Protein AF-A0A2G6G1H6-F1 (afdb_monomer_lite)

pLDDT: mean 87.63, std 9.07, range [54.12, 97.19]

Secondary structure (DSSP, 8-state):
--------TTS-----SPPSEEEE----GGGS-TTEEE--SS-SS-TTTS---SS-EEEESSS--------EEE-------EEE--B-B--SS-SSB--TTPPB-TT-EEEEEETT--EEEEEE--TTSB--EEEEPSS-EEEEE-GGGSPTT-----SS-S-TTSB---

Radius of gyration: 31.05 Å; chains: 1; bounding box: 59×33×76 Å

Foldseek 3Di:
DDDDWDADPVRDTDDPDDDFDKDKAFDDQVPDDPQKDWDDACPDPDLQPGANDGIHMDGDDPDDDNSHDTDMDGNDPPQDFDKDKFFDFDPPVQQQWADDPTAGDWFWKKWKAAPVRHTDDIDTQHRRRIDMDTGHGDHDMDMDIDQVRGDPPDDQGDADRDDPNIGDPD

Structure (mmCIF, N/CA/C/O backbone):
data_AF-A0A2G6G1H6-F1
#
_entry.id   AF-A0A2G6G1H6-F1
#
loop_
_atom_site.group_PDB
_atom_site.id
_atom_site.type_symbol
_atom_site.label_atom_id
_atom_site.label_alt_id
_atom_site.label_comp_id
_atom_site.label_asym_id
_atom_site.label_entity_id
_atom_site.label_seq_id
_atom_site.pdbx_PDB_ins_code
_atom_site.Cartn_x
_atom_site.Cartn_y
_atom_site.Cartn_z
_atom_site.occupancy
_atom_site.B_iso_or_equiv
_atom_site.auth_seq_id
_atom_site.auth_comp_id
_atom_site.auth_asym_id
_atom_site.auth_atom_id
_atom_site.pdbx_PDB_model_num
ATOM 1 N N . LYS A 1 1 ? -29.571 9.990 37.063 1.00 71.00 1 LYS A N 1
ATOM 2 C CA . LYS A 1 1 ? -28.278 10.706 37.232 1.00 71.00 1 LYS A CA 1
ATOM 3 C C . LYS A 1 1 ? -27.317 10.124 36.215 1.00 71.00 1 LYS A C 1
ATOM 5 O O . LYS A 1 1 ? -27.158 8.915 36.227 1.00 71.00 1 LYS A O 1
ATOM 10 N N . THR A 1 2 ? -26.705 10.941 35.365 1.00 87.81 2 THR A N 1
ATOM 11 C CA . THR A 1 2 ? -25.718 10.461 34.388 1.00 87.81 2 THR A CA 1
ATOM 12 C C . THR A 1 2 ? -24.402 10.130 35.092 1.00 87.81 2 THR A C 1
ATOM 14 O O . THR A 1 2 ? -23.933 10.907 35.928 1.00 87.81 2 THR A O 1
ATOM 17 N N . GLN A 1 3 ? -23.826 8.975 34.776 1.00 93.31 3 GLN A N 1
ATOM 18 C CA . GLN A 1 3 ? -22.479 8.566 35.176 1.00 93.31 3 GLN A CA 1
ATOM 19 C C . GLN A 1 3 ? -21.606 8.492 33.913 1.00 93.31 3 GLN A C 1
ATOM 21 O O . GLN A 1 3 ? -22.136 8.266 32.831 1.00 93.31 3 GLN A O 1
ATOM 26 N N . LYS A 1 4 ? -20.295 8.725 34.036 1.00 94.38 4 LYS A N 1
ATOM 27 C CA . LYS A 1 4 ? -19.340 8.714 32.911 1.00 94.38 4 LYS A CA 1
ATOM 28 C C . LYS A 1 4 ? -18.032 8.015 33.316 1.00 94.38 4 LYS A C 1
ATOM 30 O O . LYS A 1 4 ? -17.031 8.700 33.533 1.00 94.38 4 LYS A O 1
ATOM 35 N N . PRO A 1 5 ? -18.054 6.697 33.569 1.00 93.62 5 PRO A N 1
ATOM 36 C CA . PRO A 1 5 ? -16.835 5.943 33.822 1.00 93.62 5 PRO A CA 1
ATOM 37 C C . PRO A 1 5 ? -15.968 5.898 32.556 1.00 93.62 5 PRO A C 1
ATOM 39 O O . PRO A 1 5 ? -16.447 6.147 31.453 1.00 93.62 5 PRO A O 1
ATOM 42 N N . VAL A 1 6 ? -14.692 5.572 32.733 1.00 93.19 6 VAL A N 1
ATOM 43 C CA . VAL A 1 6 ? -13.742 5.284 31.650 1.00 93.19 6 VAL A CA 1
ATOM 44 C C . VAL A 1 6 ? -13.190 3.887 31.910 1.00 93.19 6 VAL A C 1
ATOM 46 O O . VAL A 1 6 ? -13.041 3.508 33.076 1.00 93.19 6 VAL A O 1
ATOM 49 N N . THR A 1 7 ? -12.921 3.126 30.853 1.00 92.25 7 THR A N 1
ATOM 50 C CA . THR A 1 7 ? -12.305 1.802 30.960 1.00 92.25 7 THR A CA 1
ATOM 51 C C . THR A 1 7 ? -10.926 1.884 31.613 1.00 92.25 7 THR A C 1
ATOM 53 O O . THR A 1 7 ? -10.170 2.832 31.388 1.00 92.25 7 THR A O 1
ATOM 56 N N . ASP A 1 8 ? -10.587 0.890 32.425 1.00 93.19 8 ASP A N 1
ATOM 57 C CA . ASP A 1 8 ? -9.266 0.767 33.032 1.00 93.19 8 ASP A CA 1
ATOM 58 C C . ASP A 1 8 ? -8.236 0.128 32.078 1.00 93.19 8 ASP A C 1
ATOM 60 O O . ASP A 1 8 ? -8.507 -0.130 30.906 1.00 93.19 8 ASP A O 1
ATOM 64 N N . ALA A 1 9 ? -7.026 -0.138 32.583 1.00 93.12 9 ALA A N 1
ATOM 65 C CA . ALA A 1 9 ? -5.945 -0.748 31.803 1.00 93.12 9 ALA A CA 1
ATOM 66 C C . ALA A 1 9 ? -6.248 -2.177 31.307 1.00 93.12 9 ALA A C 1
ATOM 68 O O . ALA A 1 9 ? -5.532 -2.676 30.443 1.00 93.12 9 ALA A O 1
ATOM 69 N N . ASN A 1 10 ? -7.278 -2.835 31.850 1.00 91.25 10 ASN A N 1
ATOM 70 C CA . ASN A 1 10 ? -7.745 -4.149 31.414 1.00 91.25 10 ASN A CA 1
ATOM 71 C C . ASN A 1 10 ? -8.983 -4.052 30.505 1.00 91.25 10 ASN A C 1
ATOM 73 O O . ASN A 1 10 ? -9.549 -5.083 30.154 1.00 91.25 10 ASN A O 1
ATOM 77 N N . GLY A 1 11 ? -9.425 -2.840 30.151 1.00 90.00 11 GLY A N 1
ATOM 78 C CA . GLY A 1 11 ? -10.618 -2.614 29.336 1.00 90.00 11 GLY A CA 1
ATOM 79 C C . GLY A 1 11 ? -11.937 -2.687 30.111 1.00 90.00 11 GLY A C 1
ATOM 80 O O . GLY A 1 11 ? -12.995 -2.632 29.495 1.00 90.00 11 GLY A O 1
ATOM 81 N N . LEU A 1 12 ? -11.911 -2.782 31.446 1.00 91.81 12 LEU A N 1
ATOM 82 C CA . LEU A 1 12 ? -13.126 -2.908 32.255 1.00 91.81 12 LEU A CA 1
ATOM 83 C C . LEU A 1 12 ? -13.662 -1.536 32.669 1.00 91.81 12 LEU A C 1
ATOM 85 O O . LEU A 1 12 ? -12.904 -0.653 33.068 1.00 91.81 12 LEU A O 1
ATOM 89 N N . TYR A 1 13 ? -14.983 -1.374 32.658 1.00 94.06 13 TYR A N 1
ATOM 90 C CA . TYR A 1 13 ? -15.680 -0.216 33.218 1.00 94.06 13 TYR A CA 1
ATOM 91 C C . TYR A 1 13 ? -16.776 -0.683 34.185 1.00 94.06 13 TYR A C 1
ATOM 93 O O . TYR A 1 13 ? -17.220 -1.828 34.138 1.00 94.06 13 TYR A O 1
ATOM 101 N N . LYS A 1 14 ? -17.210 0.187 35.106 1.00 93.19 14 LYS A N 1
ATOM 102 C CA . LYS A 1 14 ? -18.328 -0.130 36.008 1.00 93.19 14 LYS A CA 1
ATOM 103 C C . LYS A 1 14 ? -19.131 1.108 36.386 1.00 93.19 14 LYS A C 1
ATOM 105 O O . LYS A 1 14 ? -18.580 2.117 36.826 1.00 93.19 14 LYS A O 1
ATOM 110 N N . PHE A 1 15 ? -20.451 0.980 36.306 1.00 93.06 15 PHE A N 1
ATOM 111 C CA . PHE A 1 15 ? -21.397 1.870 36.969 1.00 93.06 15 PHE A CA 1
ATOM 112 C C . PHE A 1 15 ? -21.726 1.324 38.362 1.00 93.06 15 PHE A C 1
ATOM 114 O O . PHE A 1 15 ? -21.867 0.118 38.550 1.00 93.06 15 PHE A O 1
ATOM 121 N N . THR A 1 16 ? -21.831 2.193 39.369 1.00 92.88 16 THR A N 1
ATOM 122 C CA . THR A 1 16 ? -22.083 1.759 40.758 1.00 92.88 16 THR A CA 1
ATOM 123 C C . THR A 1 16 ? -23.285 2.466 41.367 1.00 92.88 16 THR A C 1
ATOM 125 O O . THR A 1 16 ? -23.621 3.590 40.986 1.00 92.88 16 THR A O 1
ATOM 128 N N . GLY A 1 17 ? -23.931 1.799 42.331 1.00 92.12 17 GLY A N 1
ATOM 129 C CA . GLY A 1 17 ? -25.058 2.358 43.082 1.00 92.12 17 GLY A CA 1
ATOM 130 C C . GLY A 1 17 ? -26.300 2.624 42.229 1.00 92.12 17 GLY A C 1
ATOM 131 O O . GLY A 1 17 ? -27.028 3.578 42.504 1.00 92.12 17 GLY A O 1
ATOM 132 N N . LEU A 1 18 ? -26.503 1.830 41.177 1.00 92.56 18 LEU A N 1
ATOM 133 C CA . LEU A 1 18 ? -27.688 1.896 40.332 1.00 92.56 18 LEU A CA 1
ATOM 134 C C . LEU A 1 18 ? -28.823 1.064 40.964 1.00 92.56 18 LEU A C 1
ATOM 136 O O . LEU A 1 18 ? -28.568 -0.078 41.342 1.00 92.56 18 LEU A O 1
ATOM 140 N N . PRO A 1 19 ? -30.040 1.613 41.136 1.00 95.00 19 PRO A N 1
ATOM 141 C CA . PRO A 1 19 ? -31.216 0.817 41.496 1.00 95.00 19 PRO A CA 1
ATOM 142 C C . PRO A 1 19 ? -31.678 -0.076 40.333 1.00 95.00 19 PRO A C 1
ATOM 144 O O . PRO A 1 19 ? -31.278 0.148 39.189 1.00 95.00 19 PRO A O 1
ATOM 147 N N . ASP A 1 20 ? -32.570 -1.027 40.612 1.00 96.31 20 ASP A N 1
ATOM 148 C CA . ASP A 1 20 ? -33.258 -1.787 39.563 1.00 96.31 20 ASP A CA 1
ATOM 149 C C . ASP A 1 20 ? -33.975 -0.836 38.590 1.00 96.31 20 ASP A C 1
ATOM 151 O O . ASP A 1 20 ? -34.569 0.172 38.999 1.00 96.31 20 ASP A O 1
ATOM 155 N N . GLY A 1 21 ? -33.900 -1.141 37.298 1.00 95.62 21 GLY A N 1
ATOM 156 C CA . GLY A 1 21 ? -34.474 -0.328 36.235 1.00 95.62 21 GLY A CA 1
ATOM 157 C C . GLY A 1 21 ? -33.804 -0.520 34.878 1.00 95.62 21 GLY A C 1
ATOM 158 O O . GLY A 1 21 ? -32.845 -1.277 34.727 1.00 95.62 21 GLY A O 1
ATOM 159 N N . GLU A 1 22 ? -34.335 0.208 33.900 1.00 95.75 22 GLU A N 1
ATOM 160 C CA . GLU A 1 22 ? -33.809 0.298 32.539 1.00 95.75 22 GLU A CA 1
ATOM 161 C C . GLU A 1 22 ? -32.915 1.537 32.400 1.00 95.75 22 GLU A C 1
ATOM 163 O O . GLU A 1 22 ? -33.202 2.608 32.949 1.00 95.75 22 GLU A O 1
ATOM 168 N N . TYR A 1 23 ? -31.826 1.387 31.657 1.00 94.44 23 TYR A N 1
ATOM 169 C CA . TYR A 1 23 ? -30.786 2.385 31.467 1.00 94.44 23 TYR A CA 1
ATOM 170 C C . TYR A 1 23 ? -30.411 2.484 29.992 1.00 94.44 23 TYR A C 1
ATOM 172 O O . TYR A 1 23 ? -30.294 1.480 29.299 1.00 94.44 23 TYR A O 1
ATOM 180 N N . GLU A 1 24 ? -30.156 3.705 29.536 1.00 92.38 24 GLU A N 1
ATOM 181 C CA . GLU A 1 24 ? -29.496 3.958 28.257 1.00 92.38 24 GLU A CA 1
ATOM 182 C C . GLU A 1 24 ? -27.992 4.076 28.509 1.00 92.38 24 GLU A C 1
ATOM 184 O O . GLU A 1 24 ? -27.557 4.859 29.365 1.00 92.38 24 GLU A O 1
ATOM 189 N N . ILE A 1 25 ? -27.205 3.282 27.789 1.00 93.25 25 ILE A N 1
ATOM 190 C CA . ILE A 1 25 ? -25.745 3.312 27.836 1.00 93.25 25 ILE A CA 1
ATOM 191 C C . ILE A 1 25 ? -25.251 3.860 26.501 1.00 93.25 25 ILE A C 1
ATOM 193 O O . ILE A 1 25 ? -25.826 3.578 25.458 1.00 93.25 25 ILE A O 1
ATOM 197 N N . GLU A 1 26 ? -24.198 4.672 26.546 1.00 94.06 26 GLU A N 1
ATOM 198 C CA . GLU A 1 26 ? -23.539 5.224 25.366 1.00 94.06 26 GLU A CA 1
ATOM 199 C C . GLU A 1 26 ? -22.034 4.993 25.501 1.00 94.06 26 GLU A C 1
ATOM 201 O O . GLU A 1 26 ? -21.391 5.513 26.420 1.00 94.06 26 GLU A O 1
ATOM 206 N N . PHE A 1 27 ? -21.470 4.233 24.569 1.00 93.75 27 PHE A N 1
ATOM 207 C CA . PHE A 1 27 ? -20.045 4.272 24.294 1.00 93.75 27 PHE A CA 1
ATOM 208 C C . PHE A 1 27 ? -19.769 5.491 23.416 1.00 93.75 27 PHE A C 1
ATOM 210 O O . PHE A 1 27 ? -20.399 5.691 22.383 1.00 93.75 27 PHE A O 1
ATOM 217 N N . VAL A 1 28 ? -18.842 6.351 23.829 1.00 92.56 28 VAL A N 1
ATOM 218 C CA . VAL A 1 28 ? -18.582 7.598 23.103 1.00 92.56 28 VAL A CA 1
ATOM 219 C C . VAL A 1 28 ? -17.571 7.315 21.996 1.00 92.56 28 VAL A C 1
ATOM 221 O O . VAL A 1 28 ? -16.373 7.251 22.259 1.00 92.56 28 VAL A O 1
ATOM 224 N N . GLU A 1 29 ? -18.041 7.160 20.758 1.00 89.62 29 GLU A N 1
ATOM 225 C CA . GLU A 1 29 ? -17.201 6.796 19.602 1.00 89.62 29 GLU A CA 1
ATOM 226 C C . GLU A 1 29 ? -15.979 7.713 19.435 1.00 89.62 29 GLU A C 1
ATOM 228 O O . GLU A 1 29 ? -14.880 7.243 19.168 1.00 89.62 29 GLU A O 1
ATOM 233 N N . SER A 1 30 ? -16.120 9.014 19.717 1.00 89.94 30 SER A N 1
ATOM 234 C CA . SER A 1 30 ? -15.014 9.982 19.640 1.00 89.94 30 SER A CA 1
ATOM 235 C C . SER A 1 30 ? -13.913 9.785 20.694 1.00 89.94 30 SER A C 1
ATOM 237 O O . SER A 1 30 ? -13.008 10.611 20.792 1.00 89.94 30 SER A O 1
ATOM 239 N N . THR A 1 31 ? -14.040 8.782 21.563 1.00 90.12 31 THR A N 1
ATOM 240 C CA . THR A 1 31 ? -13.018 8.392 22.546 1.00 90.12 31 THR A CA 1
ATOM 241 C C . THR A 1 31 ? -12.261 7.130 22.140 1.00 90.12 31 THR A C 1
ATOM 243 O O . THR A 1 31 ? -11.310 6.757 22.828 1.00 90.12 31 THR A O 1
ATOM 246 N N . LEU A 1 32 ? -12.655 6.486 21.035 1.00 89.50 32 LEU A N 1
ATOM 247 C CA . LEU A 1 32 ? -11.900 5.387 20.448 1.00 89.50 32 LEU A CA 1
ATOM 248 C C . LEU A 1 32 ? -10.585 5.907 19.842 1.00 89.50 32 LEU A C 1
ATOM 250 O O . LEU A 1 32 ? -10.536 7.056 19.398 1.00 89.50 32 LEU A O 1
ATOM 254 N N . PRO A 1 33 ? -9.519 5.089 19.808 1.00 88.38 33 PRO A N 1
ATOM 255 C CA . PRO A 1 33 ? -8.330 5.420 19.032 1.00 88.38 33 PRO A CA 1
ATOM 256 C C . PRO A 1 33 ? -8.669 5.566 17.540 1.00 88.38 33 PRO A C 1
ATOM 258 O O . PRO A 1 33 ? -9.475 4.798 17.016 1.00 88.38 33 PRO A O 1
ATOM 261 N N . ASP A 1 34 ? -8.035 6.524 16.858 1.00 86.56 34 ASP A N 1
ATOM 262 C CA . ASP A 1 34 ? -8.324 6.862 15.452 1.00 86.56 34 ASP A CA 1
ATOM 263 C C . ASP A 1 34 ? -8.137 5.675 14.484 1.00 86.56 34 ASP A C 1
ATOM 265 O O . ASP A 1 34 ? -8.754 5.616 13.421 1.00 86.56 34 ASP A O 1
ATOM 269 N N . ASP A 1 35 ? -7.284 4.719 14.847 1.00 88.00 35 ASP A N 1
ATOM 270 C CA . ASP A 1 35 ? -6.980 3.505 14.095 1.00 88.00 35 ASP A CA 1
ATOM 271 C C . ASP A 1 35 ? -7.886 2.325 14.467 1.00 88.00 35 ASP A C 1
ATOM 273 O O . ASP A 1 35 ? -7.570 1.188 14.129 1.00 88.00 35 ASP A O 1
ATOM 277 N N . PHE A 1 36 ? -9.018 2.559 15.138 1.00 90.12 36 PHE A N 1
ATOM 278 C CA . PHE A 1 36 ? -9.999 1.531 15.478 1.00 90.12 36 PHE A CA 1
ATOM 279 C C . PHE A 1 36 ? -11.411 1.927 15.060 1.00 90.12 36 PHE A C 1
ATOM 281 O O . PHE A 1 36 ? -11.814 3.085 15.075 1.00 90.12 36 PHE A O 1
ATOM 288 N N . LYS A 1 37 ? -12.193 0.909 14.710 1.00 89.50 37 LYS A N 1
ATOM 289 C CA . LYS A 1 37 ? -13.634 1.012 14.494 1.00 89.50 37 LYS A CA 1
ATOM 290 C C . LYS A 1 37 ? -14.349 -0.077 15.271 1.00 89.50 37 LYS A C 1
ATOM 292 O O . LYS A 1 37 ? -13.745 -1.062 15.690 1.00 89.50 37 LYS A O 1
ATOM 297 N N . ILE A 1 38 ? -15.651 0.075 15.420 1.00 91.19 38 ILE A N 1
ATOM 298 C CA . ILE A 1 38 ? -16.485 -0.887 16.136 1.00 91.19 38 ILE A CA 1
ATOM 299 C C . ILE A 1 38 ? -16.659 -2.142 15.286 1.00 91.19 38 ILE A C 1
ATOM 301 O O . ILE A 1 38 ? -16.740 -2.077 14.054 1.00 91.19 38 ILE A O 1
ATOM 305 N N . THR A 1 39 ? -16.645 -3.292 15.951 1.00 88.81 39 THR A N 1
ATOM 306 C CA . THR A 1 39 ? -16.881 -4.583 15.305 1.00 88.81 39 THR A CA 1
ATOM 307 C C . THR A 1 39 ? -18.370 -4.794 15.000 1.00 88.81 39 THR A C 1
ATOM 309 O O . THR A 1 39 ? -19.207 -3.926 15.236 1.00 88.81 39 THR A O 1
ATOM 312 N N . LEU A 1 40 ? -18.713 -5.941 14.419 1.00 86.44 40 LEU A N 1
ATOM 313 C CA . LEU A 1 40 ? -20.109 -6.338 14.235 1.00 86.44 40 LEU A CA 1
ATOM 314 C C . LEU A 1 40 ? -20.789 -6.562 15.594 1.00 86.44 40 LEU A C 1
ATOM 316 O O . LEU A 1 40 ? -20.184 -7.146 16.490 1.00 86.44 40 LEU A O 1
ATOM 320 N N . THR A 1 41 ? -22.044 -6.139 15.719 1.00 89.31 41 THR A N 1
ATOM 321 C CA . THR A 1 41 ? -22.828 -6.309 16.949 1.00 89.31 41 THR A CA 1
ATOM 322 C C . THR A 1 41 ? -23.618 -7.614 16.941 1.00 89.31 41 THR A C 1
ATOM 324 O O . THR A 1 41 ? -23.909 -8.153 15.867 1.00 89.31 41 THR A O 1
ATOM 327 N N . ASP A 1 42 ? -23.952 -8.112 18.131 1.00 83.44 42 ASP A N 1
ATOM 328 C CA . ASP A 1 42 ? -24.857 -9.248 18.363 1.00 83.44 42 ASP A CA 1
ATOM 329 C C . ASP A 1 42 ? -24.444 -10.537 17.609 1.00 83.44 42 ASP A C 1
ATOM 331 O O . ASP A 1 42 ? -25.259 -11.265 17.018 1.00 83.44 42 ASP A O 1
ATOM 335 N N . VAL A 1 43 ? -23.128 -10.772 17.504 1.00 80.81 43 VAL A N 1
ATOM 336 C CA . VAL A 1 43 ? -22.562 -11.869 16.709 1.00 80.81 43 VAL A CA 1
ATOM 337 C C . VAL A 1 43 ? -22.441 -13.146 17.526 1.00 80.81 43 VAL A C 1
ATOM 339 O O . VAL A 1 43 ? -21.480 -13.357 18.262 1.00 80.81 43 VAL A O 1
ATOM 342 N N . GLY A 1 44 ? -23.335 -14.086 17.219 1.00 72.44 44 GLY A N 1
ATOM 343 C CA . GLY A 1 44 ? -23.425 -15.359 17.929 1.00 72.44 44 GLY A CA 1
ATOM 344 C C . GLY A 1 44 ? -24.197 -15.143 19.224 1.00 72.44 44 GLY A C 1
ATOM 345 O O . GLY A 1 44 ? -23.854 -14.267 19.984 1.00 72.44 44 GLY A O 1
ATOM 346 N N . GLY A 1 45 ? -25.263 -15.909 19.464 1.00 77.19 45 GLY A N 1
ATOM 347 C CA . GLY A 1 45 ? -26.256 -15.585 20.506 1.00 77.19 45 GLY A CA 1
ATOM 348 C C . GLY A 1 45 ? -25.825 -15.833 21.958 1.00 77.19 45 GLY A C 1
ATOM 349 O O . GLY A 1 45 ? -26.575 -16.470 22.694 1.00 77.19 45 GLY A O 1
ATOM 350 N N . ASP A 1 46 ? -24.611 -15.435 22.332 1.00 83.31 46 ASP A N 1
ATOM 351 C CA . ASP A 1 46 ? -24.106 -15.397 23.704 1.00 83.31 46 ASP A CA 1
ATOM 352 C C . ASP A 1 46 ? -23.772 -13.945 24.057 1.00 83.31 46 ASP A C 1
ATOM 354 O O . ASP A 1 46 ? -22.625 -13.522 23.906 1.00 83.31 46 ASP A O 1
ATOM 358 N N . ASP A 1 47 ? -24.785 -13.235 24.556 1.00 79.25 47 ASP A N 1
ATOM 359 C CA . ASP A 1 47 ? -24.748 -11.817 24.941 1.00 79.25 47 ASP A CA 1
ATOM 360 C C . ASP A 1 47 ? -23.586 -11.471 25.896 1.00 79.25 47 ASP A C 1
ATOM 362 O O . ASP A 1 47 ? -23.174 -10.331 26.018 1.00 79.25 47 ASP A O 1
ATOM 366 N N . ALA A 1 48 ? -23.028 -12.448 26.623 1.00 79.81 48 ALA A N 1
ATOM 367 C CA . ALA A 1 48 ? -21.894 -12.215 27.523 1.00 79.81 48 ALA A CA 1
ATOM 368 C C . ALA A 1 48 ? -20.527 -12.179 26.808 1.00 79.81 48 ALA A C 1
ATOM 370 O O . ALA A 1 48 ? -19.488 -12.191 27.477 1.00 79.81 48 ALA A O 1
ATOM 371 N N . LYS A 1 49 ? -20.499 -12.294 25.476 1.00 79.81 49 LYS A N 1
ATOM 372 C CA . LYS A 1 49 ? -19.264 -12.420 24.687 1.00 79.81 49 LYS A CA 1
ATOM 373 C C . LYS A 1 49 ? -19.264 -11.655 23.373 1.00 79.81 49 LYS A C 1
ATOM 375 O O . LYS A 1 49 ? -18.183 -11.506 22.793 1.00 79.81 49 LYS A O 1
ATOM 380 N N . ASP A 1 50 ? -20.422 -11.287 22.849 1.00 83.19 50 ASP A N 1
ATOM 381 C CA . ASP A 1 50 ? -20.511 -10.468 21.652 1.00 83.19 50 ASP A CA 1
ATOM 382 C C . ASP A 1 50 ? -20.493 -8.978 22.016 1.00 83.19 50 ASP A C 1
ATOM 384 O O . ASP A 1 50 ? -20.129 -8.594 23.123 1.00 83.19 50 ASP A O 1
ATOM 388 N N . SER A 1 51 ? -20.701 -8.118 21.023 1.00 89.81 51 SER A N 1
ATOM 389 C CA . SER A 1 51 ? -20.685 -6.674 21.228 1.00 89.81 51 SER A CA 1
ATOM 390 C C . SER A 1 51 ? -22.090 -6.115 21.083 1.00 89.81 51 SER A C 1
ATOM 392 O O . SER A 1 51 ? -22.717 -6.351 20.054 1.00 89.81 51 SER A O 1
ATOM 394 N N . ASP A 1 52 ? -22.517 -5.264 22.015 1.00 89.19 52 ASP A N 1
ATOM 395 C CA . ASP A 1 52 ? -23.854 -4.649 21.991 1.00 89.19 52 ASP A CA 1
ATOM 396 C C . ASP A 1 52 ? -23.905 -3.306 21.232 1.00 89.19 52 ASP A C 1
ATOM 398 O O . ASP A 1 52 ? -24.926 -2.613 21.186 1.00 89.19 52 ASP A O 1
ATOM 402 N N . GLY A 1 53 ? -22.782 -2.892 20.638 1.00 89.38 53 GLY A N 1
ATOM 403 C CA . GLY A 1 53 ? -22.672 -1.648 19.878 1.00 89.38 53 GLY A CA 1
ATOM 404 C C . GLY A 1 53 ? -22.621 -0.378 20.731 1.00 89.38 53 GLY A C 1
ATOM 405 O O . GLY A 1 53 ? -22.331 -0.398 21.922 1.00 89.38 53 GLY A O 1
ATOM 406 N N . LEU A 1 54 ? -22.839 0.774 20.084 1.00 91.56 54 LEU A N 1
ATOM 407 C CA . LEU A 1 54 ? -22.611 2.092 20.695 1.00 91.56 54 LEU A CA 1
ATOM 408 C C . LEU A 1 54 ? -23.641 2.486 21.744 1.00 91.56 54 LEU A C 1
ATOM 410 O O . LEU A 1 54 ? -23.301 3.199 22.685 1.00 91.56 54 LEU A O 1
ATOM 414 N N . THR A 1 55 ? -24.894 2.084 21.559 1.00 92.56 55 THR A N 1
ATOM 415 C CA . THR A 1 55 ? -26.008 2.556 22.386 1.00 92.56 55 THR A CA 1
ATOM 416 C C . THR A 1 55 ? -26.867 1.400 22.900 1.00 92.56 55 THR A C 1
ATOM 418 O O . THR A 1 55 ? -28.043 1.313 22.527 1.00 92.56 55 THR A O 1
ATOM 421 N N . PRO A 1 56 ? -26.304 0.475 23.698 1.00 92.44 56 PRO A N 1
ATOM 422 C CA . PRO A 1 56 ? -27.064 -0.649 24.213 1.00 92.44 56 PRO A CA 1
ATOM 423 C C . PRO A 1 56 ? -27.999 -0.234 25.351 1.00 92.44 56 PRO A C 1
ATOM 425 O O . PRO A 1 56 ? -27.745 0.715 26.102 1.00 92.44 56 PRO A O 1
ATOM 428 N N . ALA A 1 57 ? -29.096 -0.975 25.494 1.00 91.62 57 ALA A N 1
ATOM 429 C CA . ALA A 1 57 ? -29.975 -0.855 26.647 1.00 91.62 57 ALA A CA 1
ATOM 430 C C . ALA A 1 57 ? -29.435 -1.719 27.794 1.00 91.62 57 ALA A C 1
ATOM 432 O O . ALA A 1 57 ? -29.127 -2.891 27.607 1.00 91.62 57 ALA A O 1
ATOM 433 N N . GLY A 1 58 ? -29.355 -1.154 28.996 1.00 91.38 58 GLY A N 1
ATOM 434 C CA . GLY A 1 58 ? -29.004 -1.884 30.208 1.00 91.38 58 GLY A CA 1
ATOM 435 C C . GLY A 1 58 ? -30.224 -2.133 31.082 1.00 91.38 58 GLY A C 1
ATOM 436 O O . GLY A 1 58 ? -31.011 -1.223 31.324 1.00 91.38 58 GLY A O 1
ATOM 437 N N . VAL A 1 59 ? -30.362 -3.347 31.608 1.00 94.38 59 VAL A N 1
ATOM 438 C CA . VAL A 1 59 ? -31.394 -3.687 32.598 1.00 94.38 59 VAL A CA 1
ATOM 439 C C . VAL A 1 59 ? -30.726 -4.210 33.859 1.00 94.38 59 VAL A C 1
ATOM 441 O O . VAL A 1 59 ? -29.861 -5.081 33.786 1.00 94.38 59 VAL A O 1
ATOM 444 N N . ILE A 1 60 ? -31.142 -3.675 35.005 1.00 94.50 60 ILE A N 1
ATOM 445 C CA . ILE A 1 60 ? -30.809 -4.186 36.336 1.00 94.50 60 ILE A CA 1
ATOM 446 C C . ILE A 1 60 ? -32.119 -4.646 36.971 1.00 94.50 60 ILE A C 1
ATOM 448 O O . ILE A 1 60 ? -33.041 -3.846 37.122 1.00 94.50 60 ILE A O 1
ATOM 452 N N . ASP A 1 61 ? -32.205 -5.925 37.324 1.00 94.62 61 ASP A N 1
ATOM 453 C CA . ASP A 1 61 ? -33.375 -6.515 37.985 1.00 94.62 61 ASP A CA 1
ATOM 454 C C . ASP A 1 61 ? -32.910 -7.532 39.033 1.00 94.62 61 ASP A C 1
ATOM 456 O O . ASP A 1 61 ? -32.691 -8.711 38.750 1.00 94.62 61 ASP A O 1
ATOM 460 N N . GLY A 1 62 ? -32.644 -7.046 40.247 1.00 94.31 62 GLY A N 1
ATOM 461 C CA . GLY A 1 62 ? -32.217 -7.876 41.372 1.00 94.31 62 GLY A CA 1
ATOM 462 C C . GLY A 1 62 ? -30.779 -8.410 41.289 1.00 94.31 62 GLY A C 1
ATOM 463 O O . GLY A 1 62 ? -30.349 -9.107 42.214 1.00 94.31 62 GLY A O 1
ATOM 464 N N . ALA A 1 63 ? -30.024 -8.087 40.231 1.00 93.19 63 ALA A N 1
ATOM 465 C CA . ALA A 1 63 ? -28.617 -8.453 40.049 1.00 93.19 63 ALA A CA 1
ATOM 466 C C . ALA A 1 63 ? -27.859 -7.473 39.128 1.00 93.19 63 ALA A C 1
ATOM 468 O O . ALA A 1 63 ? -28.461 -6.819 38.277 1.00 93.19 63 ALA A O 1
ATOM 469 N N . ASP A 1 64 ? -26.528 -7.409 39.287 1.00 92.81 64 ASP A N 1
ATOM 470 C CA . ASP A 1 64 ? -25.626 -6.675 38.384 1.00 92.81 64 ASP A CA 1
ATOM 471 C C . ASP A 1 64 ? -25.701 -7.273 36.963 1.00 92.81 64 ASP A C 1
ATOM 473 O O . ASP A 1 64 ? -25.651 -8.493 36.795 1.00 92.81 64 ASP A O 1
ATOM 477 N N . ASN A 1 65 ? -25.746 -6.410 35.944 1.00 91.88 65 ASN A N 1
ATOM 478 C CA . ASN A 1 65 ? -25.600 -6.793 34.541 1.00 91.88 65 ASN A CA 1
ATOM 479 C C . ASN A 1 65 ? -24.151 -6.540 34.089 1.00 91.88 65 ASN A C 1
ATOM 481 O O . ASN A 1 65 ? -23.660 -5.416 34.186 1.00 91.88 65 ASN A O 1
ATOM 485 N N . MET A 1 66 ? -23.473 -7.602 33.648 1.00 90.94 66 MET A N 1
ATOM 486 C CA . MET A 1 66 ? -22.058 -7.606 33.252 1.00 90.94 66 MET A CA 1
ATOM 487 C C . MET A 1 66 ? -21.867 -8.094 31.807 1.00 90.94 66 MET A C 1
ATOM 489 O O . MET A 1 66 ? -20.785 -8.569 31.486 1.00 90.94 66 MET A O 1
ATOM 493 N N . THR A 1 67 ? -22.916 -8.049 30.982 1.00 90.62 67 THR A N 1
ATOM 494 C CA . THR A 1 67 ? -22.903 -8.541 29.592 1.00 90.62 67 THR A CA 1
ATOM 495 C C . THR A 1 67 ? -22.909 -7.402 28.578 1.00 90.62 67 THR A C 1
ATOM 497 O O . THR A 1 67 ? -23.292 -7.625 27.448 1.00 90.62 67 THR A O 1
ATOM 500 N N . ILE A 1 68 ? -22.618 -6.167 29.004 1.00 92.25 68 ILE A N 1
ATOM 501 C CA . ILE A 1 68 ? -22.687 -4.998 28.123 1.00 92.25 68 ILE A CA 1
ATOM 502 C C . ILE A 1 68 ? -21.274 -4.638 27.682 1.00 92.25 68 ILE A C 1
ATOM 504 O O . ILE A 1 68 ? -20.533 -3.983 28.423 1.00 92.25 68 ILE A O 1
ATOM 508 N N . ASP A 1 69 ? -20.913 -5.049 26.478 1.00 92.12 69 ASP A N 1
ATOM 509 C CA . ASP A 1 69 ? -19.557 -5.067 25.961 1.00 92.12 69 ASP A CA 1
ATOM 510 C C . ASP A 1 69 ? -19.448 -4.377 24.586 1.00 92.12 69 ASP A C 1
ATOM 512 O O . ASP A 1 69 ? -20.345 -4.392 23.740 1.00 92.12 69 ASP A O 1
ATOM 516 N N . LEU A 1 70 ? -18.294 -3.750 24.333 1.00 93.75 70 LEU A N 1
ATOM 517 C CA . LEU A 1 70 ? -17.979 -3.126 23.046 1.00 93.75 70 LEU A CA 1
ATOM 518 C C . LEU A 1 70 ? -16.729 -3.761 22.441 1.00 93.75 70 LEU A C 1
ATOM 520 O O . LEU A 1 70 ? -15.623 -3.619 22.963 1.00 93.75 70 LEU A O 1
ATOM 524 N N . GLY A 1 71 ? -16.894 -4.407 21.291 1.00 91.69 71 GLY A N 1
ATOM 525 C CA . GLY A 1 71 ? -15.788 -4.900 20.489 1.00 91.69 71 GLY A CA 1
ATOM 526 C C . GLY A 1 71 ? -15.290 -3.838 19.509 1.00 91.69 71 GLY A C 1
ATOM 527 O O . GLY A 1 71 ? -16.073 -3.202 18.802 1.00 91.69 71 GLY A O 1
ATOM 528 N N . ILE A 1 72 ? -13.970 -3.690 19.412 1.00 92.81 72 ILE A N 1
ATOM 529 C CA . ILE A 1 72 ? -13.313 -2.820 18.431 1.00 92.81 72 ILE A CA 1
ATOM 530 C C . ILE A 1 72 ? -12.291 -3.611 17.617 1.00 92.81 72 ILE A C 1
ATOM 532 O O . ILE A 1 72 ? -11.690 -4.569 18.103 1.00 92.81 72 ILE A O 1
ATOM 536 N N . VAL A 1 73 ? -12.092 -3.209 16.367 1.00 89.06 73 VAL A N 1
ATOM 537 C CA . VAL A 1 73 ? -11.118 -3.791 15.442 1.00 89.06 73 VAL A CA 1
ATOM 538 C C . VAL A 1 73 ? -10.243 -2.694 14.844 1.00 89.06 73 VAL A C 1
ATOM 540 O O . VAL A 1 73 ? -10.751 -1.598 14.591 1.00 89.06 73 VAL A O 1
ATOM 543 N N . PRO A 1 74 ? -8.958 -2.976 14.569 1.00 85.06 74 PRO A N 1
ATOM 544 C CA . PRO A 1 74 ? -8.107 -2.029 13.871 1.00 85.06 74 PRO A CA 1
ATOM 545 C C . PRO A 1 74 ? -8.695 -1.654 12.506 1.00 85.06 74 PRO A C 1
ATOM 547 O O . PRO A 1 74 ? -9.143 -2.512 11.735 1.00 85.06 74 PRO A O 1
ATOM 550 N N . VAL A 1 75 ? -8.670 -0.369 12.186 1.00 80.75 75 VAL A N 1
ATOM 551 C CA . VAL A 1 75 ? -8.804 0.139 10.828 1.00 80.75 75 VAL A CA 1
ATOM 552 C C . VAL A 1 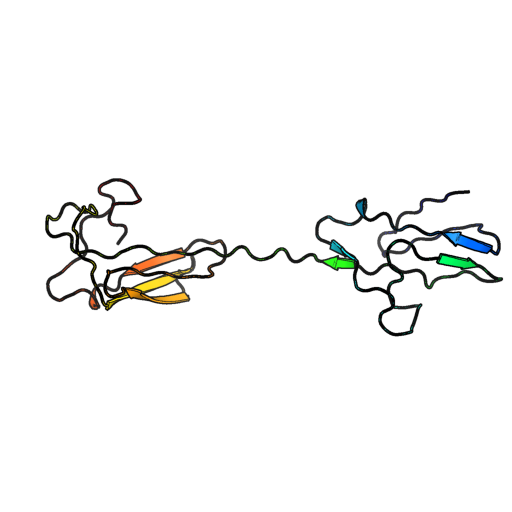75 ? -7.461 -0.097 10.155 1.00 80.75 75 VAL A C 1
ATOM 554 O O . VAL A 1 75 ? -6.483 0.578 10.446 1.00 80.75 75 VAL A O 1
ATOM 557 N N . ILE A 1 76 ? -7.404 -1.078 9.258 1.00 70.12 76 ILE A N 1
ATOM 558 C CA . ILE A 1 76 ? -6.247 -1.254 8.382 1.00 70.12 76 ILE A CA 1
ATOM 559 C C . ILE A 1 76 ? -6.420 -0.233 7.251 1.00 70.12 76 ILE A C 1
ATOM 561 O O . ILE A 1 76 ? -7.344 -0.413 6.447 1.00 70.12 76 ILE A O 1
ATOM 565 N N . PRO A 1 77 ? -5.629 0.860 7.197 1.00 65.56 77 PRO A N 1
ATOM 566 C CA . PRO A 1 77 ? -5.713 1.783 6.077 1.00 65.56 77 PRO A CA 1
ATOM 567 C C . PRO A 1 77 ? -5.406 1.013 4.784 1.00 65.56 77 PRO A C 1
ATOM 569 O O . PRO A 1 77 ? -4.546 0.125 4.797 1.00 65.56 77 PRO A O 1
ATOM 572 N N . PRO A 1 78 ? -6.111 1.296 3.675 1.00 68.50 78 PRO A N 1
ATOM 573 C CA . PRO A 1 78 ? -5.732 0.729 2.392 1.00 68.50 78 PRO A CA 1
ATOM 574 C C . PRO A 1 78 ? -4.278 1.114 2.113 1.00 68.50 78 PRO A C 1
ATOM 576 O O . PRO A 1 78 ? -3.903 2.275 2.265 1.00 68.50 78 PRO A O 1
ATOM 579 N N . VAL A 1 79 ? -3.454 0.127 1.757 1.00 71.00 79 VAL A N 1
ATOM 580 C CA . VAL A 1 79 ? -2.092 0.399 1.297 1.00 71.00 79 VAL A CA 1
ATOM 581 C C . VAL A 1 79 ? -2.238 1.169 -0.009 1.00 71.00 79 VAL A C 1
ATOM 583 O O . VAL A 1 79 ? -2.812 0.646 -0.963 1.00 71.00 79 VAL A O 1
ATOM 586 N N . GLU A 1 80 ? -1.799 2.426 -0.030 1.00 80.56 80 GLU A N 1
ATOM 587 C CA . GLU A 1 80 ? -1.703 3.172 -1.281 1.00 80.56 80 GLU A CA 1
ATOM 588 C C . GLU A 1 80 ? -0.631 2.512 -2.144 1.00 80.56 80 GLU A C 1
ATOM 590 O O . GLU A 1 80 ? 0.474 2.250 -1.671 1.00 80.56 80 GLU A O 1
ATOM 595 N N . LEU A 1 81 ? -0.984 2.204 -3.389 1.00 87.62 81 LEU A N 1
ATOM 596 C CA . LEU A 1 81 ? -0.086 1.583 -4.350 1.00 87.62 81 LEU A CA 1
ATOM 597 C C . LEU A 1 81 ? 0.190 2.559 -5.493 1.00 87.62 81 LEU A C 1
ATOM 599 O O . LEU A 1 81 ? -0.669 3.363 -5.864 1.00 87.62 81 LEU A O 1
ATOM 603 N N . PHE A 1 82 ? 1.397 2.477 -6.035 1.00 91.62 82 PHE A N 1
ATOM 604 C CA . PHE A 1 82 ? 1.945 3.386 -7.032 1.00 91.62 82 PHE A CA 1
ATOM 605 C C . PHE A 1 82 ? 2.526 2.602 -8.208 1.00 91.62 82 PHE A C 1
ATOM 607 O O . PHE A 1 82 ? 2.719 1.390 -8.129 1.00 91.62 82 PHE A O 1
ATOM 614 N N . ASN A 1 83 ? 2.824 3.307 -9.298 1.00 94.75 83 ASN A N 1
ATOM 615 C CA . ASN A 1 83 ? 3.357 2.704 -10.513 1.00 94.75 83 ASN A CA 1
ATOM 616 C C . ASN A 1 83 ? 4.710 3.327 -10.871 1.00 94.75 83 ASN A C 1
ATOM 618 O O . ASN A 1 83 ? 4.889 4.534 -10.716 1.00 94.75 83 ASN A O 1
ATOM 622 N N . ILE A 1 84 ? 5.626 2.517 -11.403 1.00 94.69 84 ILE A N 1
ATOM 623 C CA . ILE A 1 84 ? 6.913 2.962 -11.959 1.00 94.69 84 ILE A CA 1
ATOM 624 C C . ILE A 1 84 ? 6.981 2.529 -13.419 1.00 94.69 84 ILE A C 1
ATOM 626 O O . ILE A 1 84 ? 6.808 1.355 -13.730 1.00 94.69 84 ILE A O 1
ATOM 630 N N . GLY A 1 85 ? 7.259 3.455 -14.324 1.00 93.44 85 GLY A N 1
ATOM 631 C CA . GLY A 1 85 ? 7.436 3.158 -15.738 1.00 93.44 85 GLY A 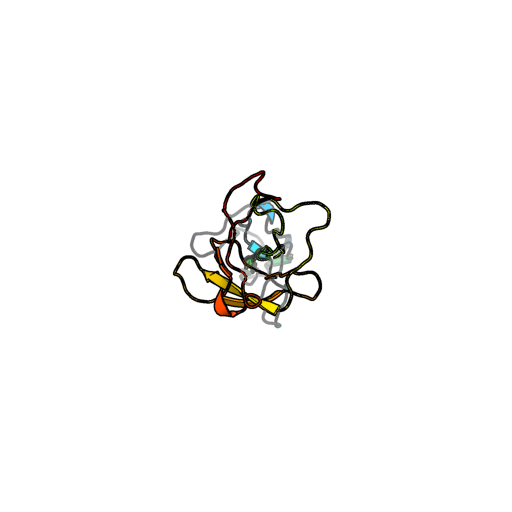CA 1
ATOM 632 C C . GLY A 1 85 ? 7.626 4.428 -16.542 1.00 93.44 85 GLY A C 1
ATOM 633 O O . GLY A 1 85 ? 7.304 5.501 -16.047 1.00 93.44 85 GLY A O 1
ATOM 634 N N . ASP A 1 86 ? 8.103 4.291 -17.776 1.00 88.19 86 ASP A N 1
ATOM 635 C CA . ASP A 1 86 ? 7.969 5.335 -18.790 1.00 88.19 86 ASP A CA 1
ATOM 636 C C . ASP A 1 86 ? 8.255 4.779 -20.190 1.00 88.19 86 ASP A C 1
ATOM 638 O O . ASP A 1 86 ? 7.375 4.159 -20.785 1.00 88.19 86 ASP A O 1
ATOM 642 N N . TYR A 1 87 ? 9.457 4.975 -20.736 1.00 91.12 87 TYR A N 1
ATOM 643 C CA . TYR A 1 87 ? 9.731 4.823 -22.161 1.00 91.12 87 TYR A CA 1
ATOM 644 C C . TYR A 1 87 ? 11.183 4.443 -22.428 1.00 91.12 87 TYR A C 1
ATOM 646 O O . TYR A 1 87 ? 12.089 4.920 -21.760 1.00 91.12 87 TYR A O 1
ATOM 654 N N . VAL A 1 88 ? 11.408 3.617 -23.447 1.00 90.62 88 VAL A N 1
ATOM 655 C CA . VAL A 1 88 ? 12.730 3.389 -24.035 1.00 90.62 88 VAL A CA 1
ATOM 656 C C . VAL A 1 88 ? 12.671 3.811 -25.495 1.00 90.62 88 VAL A C 1
ATOM 658 O O . VAL A 1 88 ? 11.797 3.340 -26.230 1.00 90.62 88 VAL A O 1
ATOM 661 N N . TRP A 1 89 ? 13.598 4.665 -25.929 1.00 93.12 89 TRP A N 1
ATOM 662 C CA . TRP A 1 89 ? 13.609 5.249 -27.271 1.00 93.12 89 TRP A CA 1
ATOM 663 C C . TRP A 1 89 ? 14.962 5.135 -27.970 1.00 93.12 89 TRP A C 1
ATOM 665 O O . TRP A 1 89 ? 15.990 4.843 -27.361 1.00 93.12 89 TRP A O 1
ATOM 675 N N . TYR A 1 90 ? 14.935 5.308 -29.289 1.00 89.44 90 TYR A N 1
ATOM 676 C CA . TYR A 1 90 ? 16.136 5.465 -30.095 1.00 89.44 90 TYR A CA 1
ATOM 677 C C . TYR A 1 90 ? 16.580 6.926 -30.083 1.00 89.44 90 TYR A C 1
ATOM 679 O O . TYR A 1 90 ? 15.928 7.758 -30.706 1.00 89.44 90 TYR A O 1
ATOM 687 N N . ASP A 1 91 ? 17.704 7.198 -2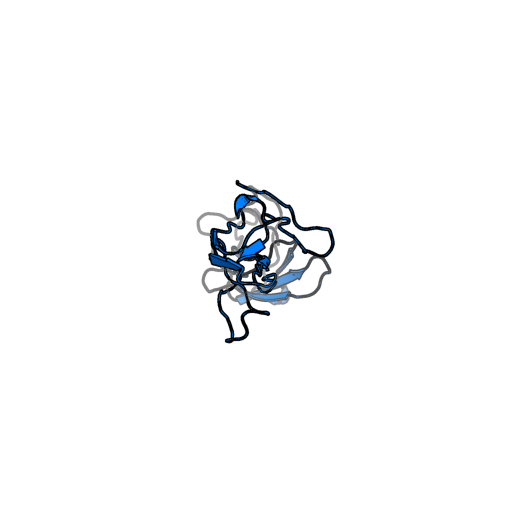9.429 1.00 88.38 91 ASP A N 1
ATOM 688 C CA . ASP A 1 91 ? 18.403 8.483 -29.470 1.00 88.38 91 ASP A CA 1
ATOM 689 C C . ASP A 1 91 ? 19.282 8.554 -30.738 1.00 88.38 91 ASP A C 1
ATOM 691 O O . ASP A 1 91 ? 20.476 8.243 -30.730 1.00 88.38 91 ASP A O 1
ATOM 695 N N . ASP A 1 92 ? 18.656 8.846 -31.882 1.00 86.38 92 ASP A N 1
ATOM 696 C CA . ASP A 1 92 ? 19.332 8.831 -33.187 1.00 86.38 92 ASP A CA 1
ATOM 697 C C . ASP A 1 92 ? 20.308 10.026 -33.351 1.00 86.38 92 ASP A C 1
ATOM 699 O O . ASP A 1 92 ? 21.261 9.941 -34.138 1.00 86.38 92 ASP A O 1
ATOM 703 N N . ASP A 1 93 ? 20.123 11.125 -32.609 1.00 86.50 93 ASP A N 1
ATOM 704 C CA . ASP A 1 93 ? 20.982 12.318 -32.659 1.00 86.50 93 ASP A CA 1
ATOM 705 C C . ASP A 1 93 ? 22.036 12.388 -31.529 1.00 86.50 93 ASP A C 1
ATOM 707 O O . ASP A 1 93 ? 22.961 13.204 -31.614 1.00 86.50 93 ASP A O 1
ATOM 711 N N . HIS A 1 94 ? 21.994 11.428 -30.599 1.00 84.94 94 HIS A N 1
ATOM 712 C CA . HIS A 1 94 ? 22.959 11.171 -29.525 1.00 84.94 94 HIS A CA 1
ATOM 713 C C . HIS A 1 94 ? 23.024 12.296 -28.487 1.00 84.94 94 HIS A C 1
ATOM 715 O O . HIS A 1 94 ? 24.113 12.636 -28.004 1.00 84.94 94 HIS A O 1
ATOM 721 N N . ASN A 1 95 ? 21.886 12.921 -28.191 1.00 80.75 95 ASN A N 1
ATOM 722 C CA . ASN A 1 95 ? 21.815 14.058 -27.281 1.00 80.75 95 ASN A CA 1
ATOM 723 C C . ASN A 1 95 ? 21.364 13.682 -25.853 1.00 80.75 95 ASN A C 1
ATOM 725 O O . ASN A 1 95 ? 21.477 14.519 -24.955 1.00 80.75 95 ASN A O 1
ATOM 729 N N . GLY A 1 96 ? 20.922 12.438 -25.628 1.00 84.38 96 GLY A N 1
ATOM 730 C CA . GLY A 1 96 ? 20.443 11.946 -24.334 1.00 84.38 96 GLY A CA 1
ATOM 731 C C . GLY A 1 96 ? 19.079 12.489 -23.897 1.00 84.38 96 GLY A C 1
ATOM 732 O O . GLY A 1 96 ? 18.680 12.252 -22.760 1.00 84.38 96 GLY A O 1
ATOM 733 N N . ILE A 1 97 ? 18.384 13.205 -24.780 1.00 83.44 97 ILE A N 1
ATOM 734 C CA . ILE A 1 97 ? 17.075 13.819 -24.571 1.00 83.44 97 ILE A CA 1
ATOM 735 C C . ILE A 1 97 ? 16.031 13.003 -25.336 1.00 83.44 97 ILE A C 1
ATOM 737 O O . ILE A 1 97 ? 16.273 12.506 -26.432 1.00 83.44 97 ILE A O 1
ATOM 741 N N . GLN A 1 98 ? 14.844 12.870 -24.758 1.00 86.06 98 GLN A N 1
ATOM 742 C CA . GLN A 1 98 ? 13.679 12.379 -25.474 1.00 86.06 98 GLN A CA 1
ATOM 743 C C . GLN A 1 98 ? 13.077 13.502 -26.332 1.00 86.06 98 GLN A C 1
ATOM 745 O O . GLN A 1 98 ? 12.428 14.426 -25.820 1.00 86.06 98 GLN A O 1
ATOM 750 N N . ASP A 1 99 ? 13.235 13.390 -27.647 1.00 86.56 99 ASP A N 1
ATOM 751 C CA . ASP A 1 99 ? 12.754 14.355 -28.628 1.00 86.56 99 ASP A CA 1
ATOM 752 C C . ASP A 1 99 ? 11.403 13.979 -29.261 1.00 86.56 99 ASP A C 1
ATOM 754 O O . ASP A 1 99 ? 10.975 12.820 -29.347 1.00 86.56 99 ASP A O 1
ATOM 758 N N . ASP A 1 100 ? 10.705 15.004 -29.762 1.00 82.50 100 ASP A N 1
ATOM 759 C CA . ASP A 1 100 ? 9.471 14.832 -30.527 1.00 82.50 100 ASP A CA 1
ATOM 760 C C . ASP A 1 100 ? 9.763 14.090 -31.843 1.00 82.50 100 ASP A C 1
ATOM 762 O O . ASP A 1 100 ? 10.265 14.658 -32.815 1.00 82.50 100 ASP A O 1
ATOM 766 N N . GLY A 1 101 ? 9.372 12.816 -31.897 1.00 82.06 101 GLY A N 1
ATOM 767 C CA . GLY A 1 101 ? 9.570 11.945 -33.057 1.00 82.06 101 GLY A CA 1
ATOM 768 C C . GLY A 1 101 ? 10.463 10.739 -32.782 1.00 82.06 101 GLY A C 1
ATOM 769 O O . GLY A 1 101 ? 10.511 9.840 -33.631 1.00 82.06 101 GLY A O 1
ATOM 770 N N . ASP A 1 102 ? 11.090 10.677 -31.605 1.00 88.62 102 ASP A N 1
ATOM 771 C CA . ASP A 1 102 ? 11.878 9.522 -31.200 1.00 88.62 102 ASP A CA 1
ATOM 772 C C . ASP A 1 102 ? 11.018 8.271 -31.135 1.00 88.62 102 ASP A C 1
ATOM 774 O O . ASP A 1 102 ? 9.918 8.238 -30.571 1.00 88.62 102 ASP A O 1
ATOM 778 N N . ARG A 1 103 ? 11.526 7.216 -31.768 1.00 91.50 103 ARG A N 1
ATOM 779 C CA . ARG A 1 103 ? 10.811 5.952 -31.917 1.00 91.50 103 ARG A CA 1
ATOM 780 C C . ARG A 1 103 ? 11.067 5.065 -30.710 1.00 91.50 103 ARG A C 1
ATOM 782 O O . ARG A 1 103 ? 12.208 4.905 -30.290 1.00 91.50 103 ARG A O 1
ATOM 789 N N . GLY A 1 104 ? 10.012 4.406 -30.245 1.00 92.19 104 GLY A N 1
ATOM 790 C CA . GLY A 1 104 ? 10.100 3.476 -29.130 1.00 92.19 104 GLY A CA 1
ATOM 791 C C . GLY A 1 104 ? 10.879 2.218 -29.480 1.00 92.19 104 GLY A C 1
ATOM 792 O O . GLY A 1 104 ? 10.795 1.707 -30.603 1.00 92.19 104 GLY A O 1
ATOM 793 N N . VAL A 1 105 ? 11.603 1.691 -28.498 1.00 92.88 105 VAL A N 1
ATOM 794 C CA . VAL A 1 105 ? 12.328 0.427 -28.605 1.00 92.88 105 VAL A CA 1
ATOM 795 C C . VAL A 1 105 ? 11.501 -0.669 -27.957 1.00 92.88 105 VAL A C 1
ATOM 797 O O . VAL A 1 105 ? 11.346 -0.715 -26.740 1.00 92.88 105 VAL A O 1
ATOM 800 N N . LYS A 1 106 ? 10.976 -1.568 -28.783 1.00 94.56 106 LYS A N 1
ATOM 801 C CA . LYS A 1 106 ? 10.225 -2.752 -28.357 1.00 94.56 106 LYS A CA 1
ATOM 802 C C . LYS A 1 106 ? 11.149 -3.861 -27.841 1.00 94.56 106 LYS A C 1
ATOM 804 O O . LYS A 1 106 ? 12.262 -4.010 -28.337 1.00 94.56 106 LYS A O 1
ATOM 809 N N . ASP A 1 107 ? 10.619 -4.702 -26.949 1.00 94.62 107 ASP A N 1
ATOM 810 C CA . ASP A 1 107 ? 11.239 -5.940 -26.449 1.00 94.62 107 ASP A CA 1
ATOM 811 C C . ASP A 1 107 ? 12.525 -5.735 -25.629 1.00 94.62 107 ASP A C 1
ATOM 813 O O . ASP A 1 107 ? 13.313 -6.667 -25.461 1.00 94.62 107 ASP A O 1
ATOM 817 N N . VAL A 1 108 ? 12.710 -4.549 -25.048 1.00 94.12 108 VAL A N 1
ATOM 818 C CA . VAL A 1 108 ? 13.753 -4.304 -24.046 1.00 94.12 108 VAL A CA 1
ATOM 819 C C . VAL A 1 108 ? 13.271 -4.851 -22.710 1.00 94.12 108 VAL A C 1
ATOM 821 O O . VAL A 1 108 ? 12.193 -4.486 -22.240 1.00 94.12 108 VAL A O 1
ATOM 824 N N . ARG A 1 109 ? 14.052 -5.742 -22.095 1.00 94.25 109 ARG A N 1
ATOM 825 C CA . ARG A 1 109 ? 13.770 -6.276 -20.761 1.00 94.25 109 ARG A CA 1
ATOM 826 C C . ARG A 1 109 ? 14.139 -5.233 -19.713 1.00 94.25 109 ARG A C 1
ATOM 828 O O . ARG A 1 109 ? 15.290 -4.806 -19.632 1.00 94.25 109 ARG A O 1
ATOM 835 N N . VAL A 1 110 ? 13.165 -4.890 -18.882 1.00 95.75 110 VAL A N 1
ATOM 836 C CA . VAL A 1 110 ? 13.299 -3.958 -17.762 1.00 95.75 110 VAL A CA 1
ATOM 837 C C . VAL A 1 110 ? 13.041 -4.719 -16.471 1.00 95.75 110 VAL A C 1
ATOM 839 O O . VAL A 1 110 ? 12.090 -5.497 -16.391 1.00 95.75 110 VAL A O 1
ATOM 842 N N . VAL A 1 111 ? 13.897 -4.531 -15.472 1.00 95.81 111 VAL A N 1
ATOM 843 C CA . VAL A 1 111 ? 13.868 -5.280 -14.213 1.00 95.81 111 VAL A CA 1
ATOM 844 C C . VAL A 1 111 ? 13.777 -4.310 -13.044 1.00 95.81 111 VAL A C 1
ATOM 846 O O . VAL A 1 111 ? 14.556 -3.360 -12.972 1.00 95.81 111 VAL A O 1
ATOM 849 N N . LEU A 1 112 ? 12.838 -4.567 -12.139 1.00 96.19 112 LEU A N 1
ATOM 850 C CA . LEU A 1 112 ? 12.643 -3.825 -10.901 1.00 96.19 112 LEU A CA 1
ATOM 851 C C . LEU A 1 112 ? 13.302 -4.578 -9.745 1.00 96.19 112 LEU A C 1
ATOM 853 O O . LEU A 1 112 ? 13.054 -5.772 -9.556 1.00 96.19 112 LEU A O 1
ATOM 857 N N . PHE A 1 113 ? 14.096 -3.864 -8.960 1.00 95.06 113 PHE A N 1
ATOM 858 C CA . PHE A 1 113 ? 14.715 -4.348 -7.733 1.00 95.06 113 PHE A CA 1
ATOM 859 C C . PHE A 1 113 ? 14.238 -3.526 -6.537 1.00 95.06 113 PHE A C 1
ATOM 861 O O . PHE A 1 113 ? 13.914 -2.346 -6.691 1.00 95.06 113 PHE A O 1
ATOM 868 N N . ASP A 1 114 ? 14.224 -4.138 -5.358 1.00 92.56 114 ASP A N 1
ATOM 869 C CA . ASP A 1 114 ? 14.058 -3.416 -4.095 1.00 92.56 114 ASP A CA 1
ATOM 870 C C . ASP A 1 114 ? 15.367 -2.732 -3.645 1.00 92.56 114 ASP A C 1
ATOM 872 O O . ASP A 1 114 ? 16.423 -2.869 -4.275 1.00 92.56 114 ASP A O 1
ATOM 876 N N . GLU A 1 115 ? 15.312 -2.008 -2.525 1.00 89.94 115 GLU A N 1
ATOM 877 C CA . GLU A 1 115 ? 16.476 -1.357 -1.904 1.00 89.94 115 GLU A CA 1
ATOM 878 C C . GLU A 1 115 ? 17.613 -2.327 -1.522 1.00 89.94 115 GLU A C 1
ATOM 880 O O . GLU A 1 115 ? 18.779 -1.930 -1.445 1.00 89.94 115 GLU A O 1
ATOM 885 N N . ASN A 1 116 ? 17.296 -3.607 -1.305 1.00 92.50 116 ASN A N 1
ATOM 886 C CA . ASN A 1 116 ? 18.261 -4.644 -0.939 1.00 92.50 116 ASN A CA 1
ATOM 887 C C . ASN A 1 116 ? 18.954 -5.245 -2.170 1.00 92.50 116 ASN A C 1
ATOM 889 O O . ASN A 1 116 ? 19.942 -5.975 -2.035 1.00 92.50 116 ASN A O 1
ATOM 893 N N . GLY A 1 117 ? 18.478 -4.904 -3.370 1.00 91.19 117 GLY A N 1
ATOM 894 C CA . GLY A 1 117 ? 18.960 -5.437 -4.635 1.00 91.19 117 GLY A CA 1
ATOM 895 C C . GLY A 1 117 ? 18.328 -6.775 -5.017 1.00 91.19 117 GLY A C 1
ATOM 896 O O . GLY A 1 117 ? 18.866 -7.446 -5.903 1.00 91.19 117 GLY A O 1
ATOM 897 N N . ASP A 1 118 ? 17.215 -7.159 -4.390 1.00 94.12 118 ASP A N 1
ATOM 898 C CA . ASP A 1 118 ? 16.442 -8.345 -4.749 1.00 94.12 118 ASP A CA 1
ATOM 899 C C . ASP A 1 118 ? 15.521 -8.042 -5.941 1.00 94.12 118 ASP A C 1
ATOM 901 O O . ASP A 1 118 ? 14.850 -7.011 -5.990 1.00 94.12 118 ASP A O 1
ATOM 905 N N . GLU A 1 119 ? 15.500 -8.933 -6.939 1.00 95.69 119 GLU A N 1
ATOM 906 C CA . GLU A 1 119 ? 14.631 -8.795 -8.118 1.00 95.69 119 GLU A CA 1
ATOM 907 C C . GLU A 1 119 ? 13.167 -9.013 -7.716 1.00 95.69 119 GLU A C 1
ATOM 909 O O . GLU A 1 119 ? 12.792 -10.098 -7.267 1.00 95.69 119 GLU A O 1
ATOM 914 N N . LEU A 1 120 ? 12.336 -7.991 -7.918 1.00 95.19 120 LEU A N 1
ATOM 915 C CA . LEU A 1 120 ? 10.904 -8.033 -7.628 1.00 95.19 120 LEU A CA 1
ATOM 916 C C . LEU A 1 120 ? 10.087 -8.456 -8.848 1.00 95.19 120 LEU A C 1
ATOM 918 O O . LEU A 1 120 ? 9.167 -9.268 -8.739 1.00 95.19 120 LEU A O 1
ATOM 922 N N . ALA A 1 121 ? 10.403 -7.886 -10.013 1.00 96.56 121 ALA A N 1
ATOM 923 C CA . ALA A 1 121 ? 9.643 -8.091 -11.239 1.00 96.56 121 ALA A CA 1
ATOM 924 C C . ALA A 1 121 ? 10.476 -7.789 -12.489 1.00 96.56 121 ALA A C 1
ATOM 926 O O . ALA A 1 121 ? 11.451 -7.041 -12.448 1.00 96.56 121 ALA A O 1
ATOM 927 N N . ALA A 1 122 ? 10.036 -8.321 -13.631 1.00 96.00 122 ALA A N 1
ATOM 928 C CA . ALA A 1 122 ? 10.580 -7.973 -14.936 1.00 96.00 122 ALA A CA 1
ATOM 929 C C . ALA A 1 122 ? 9.468 -7.862 -15.983 1.00 96.00 122 ALA A C 1
ATOM 931 O O . ALA A 1 122 ? 8.576 -8.711 -16.046 1.00 96.00 122 ALA A O 1
ATOM 932 N N . VAL A 1 123 ? 9.558 -6.840 -16.830 1.00 97.19 123 VAL A N 1
ATOM 933 C CA . VAL A 1 123 ? 8.639 -6.579 -17.946 1.00 97.19 123 VAL A CA 1
ATOM 934 C C . VAL A 1 123 ? 9.427 -6.352 -19.235 1.00 97.19 123 VAL A C 1
ATOM 936 O O . VAL A 1 123 ? 10.648 -6.196 -19.214 1.00 97.19 123 VAL A O 1
ATOM 939 N N . PHE A 1 12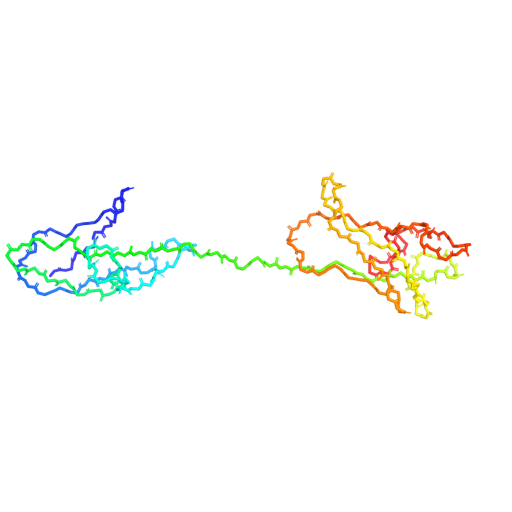4 ? 8.731 -6.354 -20.367 1.00 95.88 124 PHE A N 1
ATOM 940 C CA . PHE A 1 124 ? 9.300 -5.978 -21.658 1.00 95.88 124 PHE A CA 1
ATOM 941 C C . PHE A 1 124 ? 8.606 -4.725 -22.171 1.00 95.88 124 PHE A C 1
ATOM 943 O O . PHE A 1 124 ? 7.388 -4.600 -22.023 1.00 95.88 124 PHE A O 1
ATOM 950 N N . THR A 1 125 ? 9.365 -3.830 -22.796 1.00 96.75 125 THR A N 1
ATOM 951 C CA . THR A 1 125 ? 8.788 -2.667 -23.469 1.00 96.75 125 THR A CA 1
ATOM 952 C C . THR A 1 125 ? 7.863 -3.089 -24.610 1.00 96.75 125 THR A C 1
ATOM 954 O O . THR A 1 125 ? 8.130 -4.039 -25.359 1.00 96.75 125 THR A O 1
ATOM 957 N N . ASP A 1 126 ? 6.751 -2.374 -24.747 1.00 94.56 126 ASP A N 1
ATOM 958 C CA . ASP A 1 126 ? 5.746 -2.639 -25.767 1.00 94.56 126 ASP A CA 1
ATOM 959 C C . ASP A 1 126 ? 6.174 -2.154 -27.169 1.00 94.56 126 ASP A C 1
ATOM 961 O O . ASP A 1 126 ? 7.296 -1.706 -27.401 1.00 94.56 126 ASP A O 1
ATOM 965 N N . ALA A 1 127 ? 5.270 -2.251 -28.150 1.00 93.69 127 ALA A N 1
ATOM 966 C CA . ALA A 1 127 ? 5.540 -1.806 -29.522 1.00 93.69 127 ALA A CA 1
ATOM 967 C C . ALA A 1 127 ? 5.847 -0.303 -29.649 1.00 93.69 127 ALA A C 1
ATOM 969 O O . ALA A 1 127 ? 6.432 0.110 -30.648 1.00 93.69 127 ALA A O 1
ATOM 970 N N . ASN A 1 128 ? 5.452 0.489 -28.655 1.00 92.88 128 ASN A N 1
ATOM 971 C CA . ASN A 1 128 ? 5.713 1.914 -28.550 1.00 92.88 128 ASN A CA 1
ATOM 972 C C . ASN A 1 128 ? 6.786 2.197 -27.496 1.00 92.88 128 ASN A C 1
ATOM 974 O O . ASN A 1 128 ? 6.789 3.297 -26.973 1.00 92.88 128 ASN A O 1
ATOM 978 N N . GLY A 1 129 ? 7.638 1.233 -27.130 1.00 94.38 129 GLY A N 1
ATOM 979 C CA . GLY A 1 129 ? 8.724 1.418 -26.166 1.00 94.38 129 GLY A CA 1
ATOM 980 C C . GLY A 1 129 ? 8.296 1.648 -24.715 1.00 94.38 129 GLY A C 1
ATOM 981 O O . GLY A 1 129 ? 9.157 1.920 -23.883 1.00 94.38 129 GLY A O 1
ATOM 982 N N . LYS A 1 130 ? 7.004 1.565 -24.383 1.00 96.31 130 LYS A N 1
ATOM 983 C CA . LYS A 1 130 ? 6.497 1.850 -23.034 1.00 96.31 130 LYS A CA 1
ATOM 984 C C . LYS A 1 130 ? 6.597 0.620 -22.132 1.00 96.31 130 LYS A C 1
ATOM 986 O O . LYS A 1 130 ? 6.403 -0.507 -22.592 1.00 96.31 130 LYS A O 1
ATOM 991 N N . TYR A 1 131 ? 6.868 0.831 -20.847 1.00 96.69 131 TYR A N 1
ATOM 992 C CA . TYR A 1 131 ? 6.842 -0.208 -19.812 1.00 96.69 131 TYR A CA 1
ATOM 993 C C . TYR A 1 131 ? 6.236 0.343 -18.517 1.00 96.69 131 TYR A C 1
ATOM 995 O O . TYR A 1 131 ? 6.278 1.550 -18.287 1.00 96.69 131 TYR A O 1
ATOM 1003 N N . ILE A 1 132 ? 5.671 -0.531 -17.681 1.00 97.19 132 ILE A N 1
ATOM 1004 C CA . ILE A 1 132 ? 5.113 -0.154 -16.379 1.00 97.19 132 ILE A CA 1
ATOM 1005 C C . ILE A 1 132 ? 5.175 -1.328 -15.395 1.00 97.19 132 ILE A C 1
ATOM 1007 O O . ILE A 1 132 ? 4.921 -2.475 -15.762 1.00 97.19 132 ILE A O 1
ATOM 1011 N N . PHE A 1 133 ? 5.509 -1.022 -14.147 1.00 96.94 133 PHE A N 1
ATOM 1012 C CA . PHE A 1 133 ? 5.320 -1.848 -12.964 1.00 96.94 133 PHE A CA 1
ATOM 1013 C C . PHE A 1 133 ? 4.175 -1.230 -12.166 1.00 96.94 133 PHE A C 1
ATOM 1015 O O . PHE A 1 133 ? 4.271 -0.074 -11.756 1.00 96.94 133 PHE A O 1
ATOM 1022 N N . GLU A 1 134 ? 3.085 -1.973 -12.002 1.00 94.62 134 GLU A N 1
ATOM 1023 C CA . GLU A 1 134 ? 1.883 -1.510 -11.307 1.00 94.62 134 GLU A CA 1
ATOM 1024 C C . GLU A 1 134 ? 1.842 -2.030 -9.866 1.00 94.62 134 GLU A C 1
ATOM 1026 O O . GLU A 1 134 ? 2.521 -3.001 -9.526 1.00 94.62 134 GLU A O 1
ATOM 1031 N N . ASP A 1 135 ? 1.000 -1.408 -9.042 1.00 91.75 135 ASP A N 1
ATOM 1032 C CA . ASP A 1 135 ? 0.625 -1.907 -7.716 1.00 91.75 135 ASP A CA 1
ATOM 1033 C C . ASP A 1 135 ? 1.801 -2.034 -6.719 1.00 91.75 135 ASP A C 1
ATOM 1035 O O . ASP A 1 135 ? 1.859 -2.955 -5.898 1.00 91.75 135 ASP A O 1
ATOM 1039 N N . LEU A 1 136 ? 2.742 -1.086 -6.759 1.00 91.69 136 LEU A N 1
ATOM 1040 C CA . LEU A 1 136 ? 3.911 -1.047 -5.879 1.00 91.69 136 LEU A CA 1
ATOM 1041 C C . LEU A 1 136 ? 3.610 -0.308 -4.564 1.00 91.69 136 LEU A C 1
ATOM 1043 O O . LEU A 1 136 ? 3.162 0.840 -4.598 1.00 91.69 136 LEU A O 1
ATOM 1047 N N . PRO A 1 137 ? 3.897 -0.901 -3.392 1.00 90.50 137 PRO A N 1
ATOM 1048 C CA . PRO A 1 137 ? 3.884 -0.173 -2.126 1.00 90.50 137 PRO A CA 1
ATOM 1049 C C . PRO A 1 137 ? 4.873 1.008 -2.129 1.00 90.50 137 PRO A C 1
ATOM 1051 O O . PRO A 1 137 ? 5.853 0.971 -2.880 1.00 90.50 137 PRO A O 1
ATOM 1054 N N . PRO A 1 138 ? 4.695 2.022 -1.261 1.00 88.25 138 PRO A N 1
ATOM 1055 C CA . PRO A 1 138 ? 5.699 3.064 -1.082 1.00 88.25 138 PRO A CA 1
ATOM 1056 C C . PRO A 1 138 ? 7.034 2.447 -0.660 1.00 88.25 138 PRO A C 1
ATOM 1058 O O . PRO A 1 138 ? 7.082 1.648 0.277 1.00 88.25 138 PRO A O 1
ATOM 1061 N N . GLY A 1 139 ? 8.111 2.840 -1.329 1.00 90.38 139 GLY A N 1
ATOM 1062 C CA . GLY A 1 139 ? 9.450 2.339 -1.056 1.00 90.38 139 GLY A CA 1
ATOM 1063 C C . GLY A 1 139 ? 10.459 2.835 -2.081 1.00 90.38 139 GLY A C 1
ATOM 1064 O O . GLY A 1 139 ? 10.087 3.467 -3.072 1.00 90.38 139 GLY A O 1
ATOM 1065 N N . ASP A 1 140 ? 11.725 2.529 -1.821 1.00 92.88 140 ASP A N 1
ATOM 1066 C CA . ASP A 1 140 ? 12.819 2.790 -2.747 1.00 92.88 140 ASP A CA 1
ATOM 1067 C C . ASP A 1 140 ? 12.995 1.592 -3.683 1.00 92.88 140 ASP A C 1
ATOM 1069 O O . ASP A 1 140 ? 13.084 0.439 -3.249 1.00 92.88 140 ASP A O 1
ATOM 1073 N N . TYR A 1 141 ? 13.057 1.879 -4.980 1.00 93.94 141 TYR A N 1
ATOM 1074 C CA . TYR A 1 141 ? 13.190 0.875 -6.026 1.00 93.94 141 TYR A CA 1
ATOM 1075 C C . TYR A 1 141 ? 14.310 1.251 -6.988 1.00 93.94 141 TYR A C 1
ATOM 1077 O O . TYR A 1 141 ? 14.572 2.427 -7.237 1.00 93.94 141 TYR A O 1
ATOM 1085 N N . VAL A 1 142 ? 14.943 0.236 -7.573 1.00 94.00 142 VAL A N 1
ATOM 1086 C CA . VAL A 1 142 ? 15.955 0.407 -8.617 1.00 94.00 142 VAL A CA 1
ATOM 1087 C C . VAL A 1 142 ? 15.466 -0.259 -9.894 1.00 94.00 142 VAL A C 1
ATOM 1089 O O . VAL A 1 142 ? 15.229 -1.466 -9.923 1.00 94.00 142 VAL A O 1
ATOM 1092 N N . VAL A 1 143 ? 15.358 0.516 -10.969 1.00 94.31 143 VAL A N 1
ATOM 1093 C CA . VAL A 1 143 ? 15.044 0.005 -12.306 1.00 94.31 143 VAL A CA 1
ATOM 1094 C C . VAL A 1 143 ? 16.345 -0.232 -13.068 1.00 94.31 143 VAL A C 1
ATOM 1096 O O . VAL A 1 143 ? 17.248 0.599 -13.043 1.00 94.31 143 VAL A O 1
ATOM 1099 N N . LYS A 1 144 ? 16.468 -1.380 -13.740 1.00 91.19 144 LYS A N 1
ATOM 1100 C CA . LYS A 1 144 ? 17.598 -1.678 -14.630 1.00 91.19 144 LYS A CA 1
ATOM 1101 C C . LYS A 1 144 ? 17.116 -2.166 -15.982 1.00 91.19 144 LYS A C 1
ATOM 1103 O O . LYS A 1 144 ? 16.251 -3.039 -16.069 1.00 91.19 144 LYS A O 1
ATOM 1108 N N . PHE A 1 145 ? 17.760 -1.670 -17.027 1.00 91.38 145 PHE A N 1
ATOM 1109 C CA . PHE A 1 145 ? 17.550 -2.104 -18.401 1.00 91.38 145 PHE A CA 1
ATOM 1110 C C . PHE A 1 145 ? 18.579 -3.177 -18.771 1.00 91.38 145 PHE A C 1
ATOM 1112 O O . PHE A 1 145 ? 19.783 -3.008 -18.563 1.00 91.38 145 PHE A O 1
ATOM 1119 N N . ASP A 1 146 ? 18.125 -4.309 -19.309 1.00 88.75 146 ASP A N 1
ATOM 1120 C CA . ASP A 1 146 ? 19.025 -5.376 -19.745 1.00 88.75 146 ASP A CA 1
ATOM 1121 C C . ASP A 1 146 ? 19.631 -5.031 -21.109 1.00 88.75 146 ASP A C 1
ATOM 1123 O O . ASP A 1 146 ? 19.008 -5.218 -22.160 1.00 88.75 146 ASP A O 1
ATOM 1127 N N . ALA A 1 147 ? 20.886 -4.583 -21.093 1.00 83.81 147 ALA A N 1
ATOM 1128 C CA . ALA A 1 147 ? 21.637 -4.230 -22.293 1.00 83.81 147 ALA A CA 1
ATOM 1129 C C . ALA A 1 147 ? 21.723 -5.368 -23.333 1.00 83.81 147 ALA A C 1
ATOM 1131 O O . ALA A 1 147 ? 21.904 -5.098 -24.518 1.00 83.81 147 ALA A O 1
ATOM 1132 N N . ASN A 1 148 ? 21.555 -6.639 -22.937 1.00 86.06 148 ASN A N 1
ATOM 1133 C CA . ASN A 1 148 ? 21.569 -7.772 -23.873 1.00 86.06 148 ASN A CA 1
ATOM 1134 C C . ASN A 1 148 ? 20.277 -7.899 -24.690 1.00 86.06 148 ASN A C 1
ATOM 1136 O O . ASN A 1 148 ? 20.238 -8.650 -25.665 1.00 86.06 148 ASN A O 1
ATOM 1140 N N . THR A 1 149 ? 19.222 -7.201 -24.276 1.00 86.06 149 THR A N 1
ATOM 1141 C CA . THR A 1 149 ? 17.937 -7.154 -24.983 1.00 86.06 149 THR A CA 1
ATOM 1142 C C . THR A 1 149 ? 17.791 -5.919 -25.864 1.00 86.06 149 THR A C 1
ATOM 1144 O O . THR A 1 149 ? 16.809 -5.800 -26.593 1.00 86.06 149 THR A O 1
ATOM 1147 N N . LEU A 1 150 ? 18.787 -5.027 -25.856 1.00 85.50 150 LEU A N 1
ATOM 1148 C CA . LEU A 1 150 ? 18.832 -3.915 -26.792 1.00 85.50 150 LEU A CA 1
ATOM 1149 C C . LEU A 1 150 ? 19.018 -4.429 -28.233 1.00 85.50 150 LEU A C 1
ATOM 1151 O O . LEU A 1 150 ? 19.715 -5.425 -28.464 1.00 85.50 150 LEU A O 1
ATOM 1155 N N . PRO A 1 151 ? 18.430 -3.746 -29.232 1.00 82.00 151 PRO A N 1
ATOM 1156 C CA . PRO A 1 151 ? 18.666 -4.050 -30.636 1.00 82.00 151 PRO A CA 1
ATOM 1157 C C . PRO A 1 151 ? 20.162 -4.049 -30.979 1.00 82.00 151 PRO A C 1
ATOM 1159 O O . PRO A 1 151 ? 20.930 -3.210 -30.510 1.00 82.00 151 PRO A O 1
ATOM 1162 N N . ALA A 1 152 ? 20.586 -4.982 -31.836 1.00 80.69 152 ALA A N 1
ATOM 1163 C CA . ALA A 1 152 ? 21.997 -5.139 -32.178 1.00 80.69 152 ALA A CA 1
ATOM 1164 C C . ALA A 1 152 ? 22.601 -3.840 -32.743 1.00 80.69 152 ALA A C 1
ATOM 1166 O O . ALA A 1 152 ? 22.098 -3.289 -33.722 1.00 80.69 152 ALA A O 1
ATOM 1167 N N . GLY A 1 153 ? 23.714 -3.398 -32.152 1.00 73.25 153 GLY A N 1
ATOM 1168 C CA . GLY A 1 153 ? 24.421 -2.175 -32.545 1.00 73.25 153 GLY A CA 1
ATOM 1169 C C . GLY A 1 153 ? 24.058 -0.931 -31.732 1.00 73.25 153 GLY A C 1
ATOM 1170 O O . GLY A 1 153 ? 24.697 0.095 -31.939 1.00 73.25 153 GLY A O 1
ATOM 1171 N N . TYR A 1 154 ? 23.105 -1.027 -30.801 1.00 74.75 154 TYR A N 1
ATOM 1172 C CA . TYR A 1 154 ? 22.755 0.057 -29.885 1.00 74.75 154 TYR A CA 1
ATOM 1173 C C . TYR A 1 154 ? 23.435 -0.118 -28.523 1.00 74.75 154 TYR A C 1
ATOM 1175 O O . TYR A 1 154 ? 23.615 -1.236 -28.036 1.00 74.75 154 TYR A O 1
ATOM 1183 N N . ILE A 1 155 ? 23.816 1.008 -27.926 1.00 76.19 155 ILE A N 1
ATOM 1184 C CA . ILE A 1 155 ? 24.283 1.128 -26.543 1.00 76.19 155 ILE A CA 1
ATOM 1185 C C . ILE A 1 155 ? 23.446 2.201 -25.845 1.00 76.19 155 ILE A C 1
ATOM 1187 O O . ILE A 1 155 ? 22.805 3.008 -26.515 1.00 76.19 155 ILE A O 1
ATOM 1191 N N . VAL A 1 156 ? 23.455 2.196 -24.516 1.00 78.50 156 VAL A N 1
ATOM 1192 C CA . VAL A 1 156 ? 22.811 3.232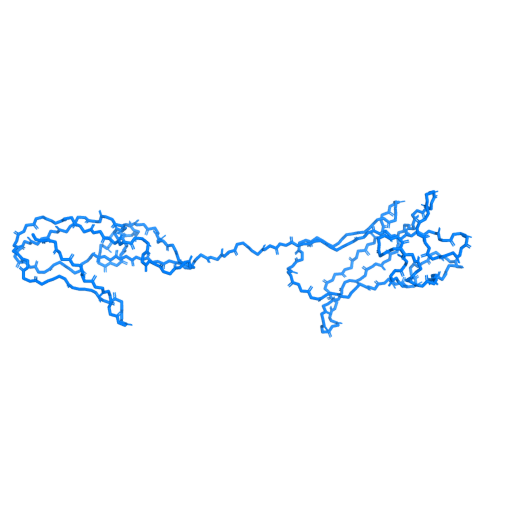 -23.701 1.00 78.50 156 VAL A CA 1
ATOM 1193 C C . VAL A 1 156 ? 23.486 4.589 -23.953 1.00 78.50 156 VAL A C 1
ATOM 1195 O O . VAL A 1 156 ? 24.711 4.643 -24.110 1.00 78.50 156 VAL A O 1
ATOM 1198 N N . THR A 1 157 ? 22.686 5.653 -24.053 1.00 73.56 157 THR A N 1
ATOM 1199 C CA . THR A 1 157 ? 23.153 7.016 -24.355 1.00 73.56 157 THR A CA 1
ATOM 1200 C C . THR A 1 157 ? 23.691 7.734 -23.105 1.00 73.56 157 THR A C 1
ATOM 1202 O O . THR A 1 157 ? 23.871 7.127 -22.051 1.00 73.56 157 THR A O 1
ATOM 1205 N N . THR A 1 158 ? 24.037 9.018 -23.220 1.00 71.25 158 THR A N 1
ATOM 1206 C CA . THR A 1 158 ? 24.462 9.841 -22.081 1.00 71.25 158 THR A CA 1
ATOM 1207 C C . THR A 1 158 ? 23.293 10.158 -21.154 1.00 71.25 158 THR A C 1
ATOM 1209 O O . THR A 1 158 ? 22.285 10.690 -21.608 1.00 71.25 158 THR A O 1
ATOM 1212 N N . GLN A 1 159 ? 23.474 9.877 -19.864 1.00 72.06 159 GLN A N 1
ATOM 1213 C CA . GLN A 1 159 ? 22.474 10.089 -18.816 1.00 72.06 159 GLN A CA 1
ATOM 1214 C C . GLN A 1 159 ? 22.329 11.559 -18.398 1.00 72.06 159 GLN A C 1
ATOM 1216 O O . GLN A 1 159 ? 23.253 12.361 -18.600 1.00 72.06 159 GLN A O 1
ATOM 1221 N N . ASP A 1 160 ? 21.197 11.880 -17.768 1.00 73.06 160 ASP A N 1
ATOM 1222 C CA . ASP A 1 160 ? 20.918 13.146 -17.069 1.00 73.06 160 ASP A CA 1
ATOM 1223 C C . ASP A 1 160 ? 21.105 14.406 -17.942 1.00 73.06 160 ASP A C 1
ATOM 1225 O O . ASP A 1 160 ? 21.616 15.448 -17.504 1.00 73.06 160 ASP A O 1
ATOM 1229 N N . GLN A 1 161 ? 20.796 14.295 -19.237 1.00 62.22 161 GLN A N 1
ATOM 1230 C CA . GLN A 1 161 ? 20.856 15.408 -20.180 1.00 62.22 161 GLN A CA 1
ATOM 1231 C C . GLN A 1 161 ? 19.455 15.969 -20.406 1.00 62.22 161 GLN A C 1
ATOM 1233 O O . GLN A 1 161 ? 18.739 15.490 -21.271 1.00 62.22 161 GLN A O 1
ATOM 1238 N N . GLY A 1 162 ? 19.062 17.014 -19.674 1.00 54.12 162 GLY A N 1
ATOM 1239 C CA . GLY A 1 162 ? 17.775 17.678 -19.899 1.00 54.12 162 GLY A CA 1
ATOM 1240 C C . GLY A 1 162 ? 16.994 17.949 -18.620 1.00 54.12 162 GLY A C 1
ATOM 1241 O O . GLY A 1 162 ? 17.571 18.322 -17.601 1.00 54.12 162 GLY A O 1
ATOM 1242 N N . ALA A 1 163 ? 15.667 17.882 -18.724 1.00 56.41 163 ALA A N 1
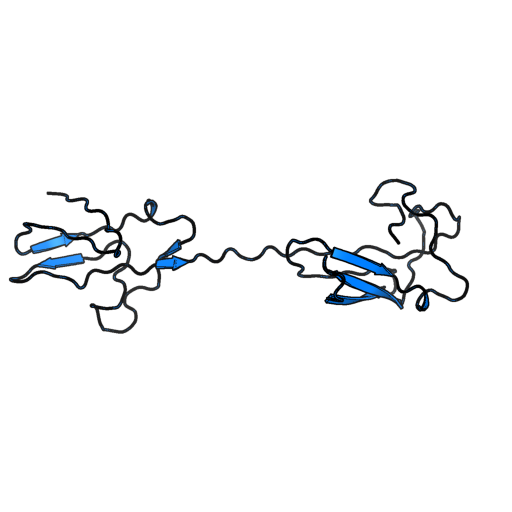ATOM 1243 C CA . ALA A 1 163 ? 14.780 17.829 -17.567 1.00 56.41 163 ALA A CA 1
ATOM 1244 C C . ALA A 1 163 ? 14.497 16.357 -17.239 1.00 56.41 163 ALA A C 1
ATOM 1246 O O . ALA A 1 163 ? 14.404 15.576 -18.175 1.00 56.41 163 ALA A O 1
ATOM 1247 N N . ASP A 1 164 ? 14.295 16.052 -15.955 1.00 68.00 164 ASP A N 1
ATOM 1248 C CA . ASP A 1 164 ? 14.088 14.704 -15.374 1.00 68.00 164 ASP A CA 1
ATOM 1249 C C . ASP A 1 164 ? 12.959 13.886 -16.040 1.00 68.00 164 ASP A C 1
ATOM 1251 O O . ASP A 1 164 ? 12.885 12.674 -15.925 1.00 68.00 164 ASP A O 1
ATOM 1255 N N . ASP A 1 165 ? 12.020 14.550 -16.728 1.00 71.12 165 ASP A N 1
ATOM 1256 C CA . ASP A 1 165 ? 10.931 13.900 -17.470 1.00 71.12 165 ASP A CA 1
ATOM 1257 C C . ASP A 1 165 ? 11.265 13.636 -18.948 1.00 71.12 165 ASP A C 1
ATOM 1259 O O . ASP A 1 165 ? 10.385 13.257 -19.726 1.00 71.12 165 ASP A O 1
ATOM 1263 N N . LYS A 1 166 ? 12.496 13.939 -19.370 1.00 61.53 166 LYS A N 1
ATOM 1264 C CA . LYS A 1 166 ? 12.936 13.955 -20.771 1.00 61.53 166 LYS A CA 1
ATOM 1265 C C . LYS A 1 166 ? 14.398 13.572 -20.967 1.00 61.53 166 LYS A C 1
ATOM 1267 O O . LYS A 1 166 ? 14.881 13.711 -22.089 1.00 61.53 166 LYS A O 1
ATOM 1272 N N . ASP A 1 167 ? 15.111 13.156 -19.936 1.00 61.91 167 ASP A N 1
ATOM 1273 C CA . ASP A 1 167 ? 16.481 12.675 -20.031 1.00 61.91 167 ASP A CA 1
ATOM 1274 C C . ASP A 1 167 ? 16.562 11.154 -19.857 1.00 61.91 167 ASP A C 1
ATOM 1276 O O . ASP A 1 167 ? 15.578 10.467 -19.588 1.00 61.91 167 ASP A O 1
ATOM 1280 N N . SER A 1 168 ? 17.740 10.596 -20.137 1.00 70.88 168 SER A N 1
ATOM 1281 C CA . SER A 1 168 ? 18.004 9.168 -19.969 1.00 70.88 168 SER A CA 1
ATOM 1282 C C . SER A 1 168 ? 18.430 8.845 -18.535 1.00 70.88 168 SER A C 1
ATOM 1284 O O . SER A 1 168 ? 19.524 9.228 -18.130 1.00 70.88 168 SER A O 1
ATOM 1286 N N . ASP A 1 169 ? 17.643 8.021 -17.838 1.00 75.31 169 ASP A N 1
ATOM 1287 C CA . ASP A 1 169 ? 17.982 7.456 -16.513 1.00 75.31 169 ASP A CA 1
ATOM 1288 C C . ASP A 1 169 ? 18.784 6.138 -16.580 1.00 75.31 169 ASP A C 1
ATOM 1290 O O . ASP A 1 169 ? 19.249 5.609 -15.565 1.00 75.31 169 ASP A O 1
ATOM 1294 N N . GLY A 1 170 ? 18.846 5.536 -17.776 1.00 55.28 170 GLY A N 1
ATOM 1295 C CA . GLY A 1 170 ? 19.352 4.177 -18.024 1.00 55.28 170 GLY A CA 1
ATOM 1296 C C . GLY A 1 170 ? 20.854 4.092 -18.175 1.00 55.28 170 GLY A C 1
ATOM 1297 O O . GLY A 1 170 ? 21.438 5.055 -18.712 1.00 55.28 170 GLY A O 1
#

Sequence (170 aa):
KTQKPVTDANGLYKFTGLPDGEYEIEFVESTLPDDFKITLTDVGGDDAKDSDGLTPAGVIDGADNMTIDLGIVPVIPPVELFNIGDYVWYDDDHNGIQDDGDRGVKDVRVVLFDENGDELAAVFTDANGKYIFEDLPPGDYVVKFDANTLPAGYIVTTQDQGADDKDSDG